Protein AF-A0A967GDP8-F1 (afdb_monomer)

Nearest PDB structures (foldseek):
  6wjo-assembly1_B  TM=6.472E-01  e=2.178E-01  Corynebacterium pseudotuberculosis C231
  5jvo-assembly1_A  TM=6.190E-01  e=2.609E-01  Corynebacterium pseudotuberculosis
  7xhz-assembly1_A  TM=5.195E-01  e=1.045E+00  Staphylococcus aureus subsp. aureus Mu50
  8hvq-assembly1_B-2  TM=3.844E-01  e=1.693E+00  Staphylococcus lugdunensis
  3rch-assembly1_B  TM=3.738E-01  e=2.583E+00  Homo sapiens

Structure (mmCIF, N/CA/C/O backbone):
data_AF-A0A967GDP8-F1
#
_entry.id   AF-A0A967GDP8-F1
#
loop_
_atom_site.group_PDB
_atom_site.id
_atom_site.type_symbol
_atom_site.label_atom_id
_atom_site.label_alt_id
_atom_site.label_comp_id
_atom_site.label_asym_id
_atom_site.label_entity_id
_atom_site.label_seq_id
_atom_site.pdbx_PDB_ins_code
_atom_site.Cartn_x
_atom_site.Cartn_y
_atom_site.Cartn_z
_atom_site.occupancy
_atom_site.B_iso_or_equiv
_atom_site.auth_seq_id
_atom_site.auth_comp_id
_atom_site.auth_asym_id
_atom_site.auth_atom_id
_atom_site.pdbx_PDB_model_num
ATOM 1 N N . ARG A 1 1 ? -23.025 5.880 -5.821 1.00 40.22 1 ARG A N 1
ATOM 2 C CA . ARG A 1 1 ? -23.142 6.914 -4.767 1.00 40.22 1 ARG A CA 1
ATOM 3 C C . ARG A 1 1 ? -22.645 6.276 -3.481 1.00 40.22 1 ARG A C 1
ATOM 5 O O . ARG A 1 1 ? -23.280 5.331 -3.041 1.00 40.22 1 ARG A O 1
ATOM 12 N N . GLY A 1 2 ? -21.482 6.677 -2.968 1.00 56.03 2 GLY A N 1
ATOM 13 C CA . GLY A 1 2 ? -21.005 6.181 -1.676 1.00 56.03 2 GLY A CA 1
ATOM 14 C C . GLY A 1 2 ? -21.779 6.877 -0.564 1.00 56.03 2 GLY A C 1
ATOM 15 O O . GLY A 1 2 ? -21.884 8.101 -0.576 1.00 56.03 2 GLY A O 1
ATOM 16 N N . THR A 1 3 ? -22.375 6.121 0.348 1.00 72.88 3 THR A N 1
ATOM 17 C CA . THR A 1 3 ? -22.944 6.671 1.578 1.00 72.88 3 THR A CA 1
ATOM 18 C C . THR A 1 3 ? -21.799 6.878 2.561 1.00 72.88 3 THR A C 1
ATOM 20 O O . THR A 1 3 ? -21.221 5.907 3.039 1.00 72.88 3 THR A O 1
ATOM 23 N N . CYS A 1 4 ? -21.441 8.132 2.832 1.00 71.94 4 CYS A N 1
ATOM 24 C CA . CYS A 1 4 ? -20.567 8.457 3.953 1.00 71.94 4 CYS A CA 1
ATOM 25 C C . CYS A 1 4 ? -21.420 8.452 5.226 1.00 71.94 4 CYS A C 1
ATOM 27 O O . CYS A 1 4 ? -22.437 9.146 5.275 1.00 71.94 4 CYS A O 1
ATOM 29 N N . ARG A 1 5 ? -21.044 7.645 6.223 1.00 82.12 5 ARG A N 1
ATOM 30 C CA . ARG A 1 5 ? -21.700 7.615 7.533 1.00 82.12 5 ARG A CA 1
ATOM 31 C C . ARG A 1 5 ? -20.731 8.159 8.570 1.00 82.12 5 ARG A C 1
ATOM 33 O O . ARG A 1 5 ? -19.639 7.625 8.718 1.00 82.12 5 ARG A O 1
ATOM 40 N N . SER A 1 6 ? -21.154 9.192 9.284 1.00 86.38 6 SER A N 1
ATOM 41 C CA . SER A 1 6 ? -20.474 9.700 10.472 1.00 86.38 6 SER A CA 1
ATOM 42 C C . SER A 1 6 ? -21.253 9.272 11.709 1.00 86.38 6 SER A C 1
ATOM 44 O O . SER A 1 6 ? -22.472 9.445 11.753 1.00 86.38 6 SER A O 1
ATOM 46 N N . GLU A 1 7 ? -20.562 8.749 12.712 1.00 86.12 7 GLU A N 1
ATOM 47 C CA . GLU A 1 7 ? -21.144 8.415 14.009 1.00 86.12 7 GLU A CA 1
ATOM 48 C C . GLU A 1 7 ? -20.196 8.840 15.131 1.00 86.12 7 GLU A C 1
ATOM 50 O O . GLU A 1 7 ? -18.983 8.913 14.930 1.00 86.12 7 GLU A O 1
ATOM 55 N N . VAL A 1 8 ? -20.758 9.159 16.296 1.00 87.06 8 VAL A N 1
ATOM 56 C CA . VAL A 1 8 ? -19.971 9.421 17.504 1.00 87.06 8 VAL A CA 1
ATOM 57 C C . VAL A 1 8 ? -19.610 8.071 18.112 1.00 87.06 8 VAL A C 1
ATOM 59 O O . VAL A 1 8 ? -20.492 7.245 18.343 1.00 87.06 8 VAL A O 1
ATOM 62 N N . ILE A 1 9 ? -18.322 7.852 18.351 1.00 85.00 9 ILE A N 1
ATOM 63 C CA . ILE A 1 9 ? -17.776 6.629 18.940 1.00 85.00 9 ILE A CA 1
ATOM 64 C C . ILE A 1 9 ? -17.116 6.955 20.274 1.00 85.00 9 ILE A C 1
ATOM 66 O O . ILE A 1 9 ? -16.578 8.048 20.451 1.00 85.00 9 ILE A O 1
ATOM 70 N N . ASP A 1 10 ? -17.169 6.006 21.203 1.00 87.12 10 ASP A N 1
ATOM 71 C CA . ASP A 1 10 ? -16.424 6.082 22.453 1.00 87.12 10 ASP A CA 1
ATOM 72 C C . ASP A 1 10 ? -14.916 5.944 22.160 1.00 87.12 10 ASP A C 1
ATOM 74 O O . ASP A 1 10 ? -14.509 4.921 21.600 1.00 87.12 10 ASP A O 1
ATOM 78 N N . PRO A 1 11 ? -14.080 6.944 22.500 1.00 80.50 11 PRO A N 1
ATOM 79 C CA . PRO A 1 11 ? -12.648 6.907 22.224 1.00 80.50 11 PRO A CA 1
ATOM 80 C C . PRO A 1 11 ? -11.913 5.721 22.858 1.00 80.50 11 PRO A C 1
ATOM 82 O O . PRO A 1 11 ? -10.911 5.281 22.298 1.00 80.50 11 PRO A O 1
ATOM 85 N N . GLU A 1 12 ? -12.383 5.195 23.996 1.00 83.06 12 GLU A N 1
ATOM 86 C CA . GLU A 1 12 ? -11.714 4.079 24.682 1.00 83.06 12 GLU A CA 1
ATOM 87 C C . GLU A 1 12 ? -11.874 2.754 23.924 1.00 83.06 12 GLU A C 1
ATOM 89 O O . GLU A 1 12 ? -10.947 1.947 23.873 1.00 83.06 12 GLU A O 1
ATOM 94 N N . THR A 1 13 ? -13.023 2.555 23.275 1.00 86.81 13 THR A N 1
ATOM 95 C CA . THR A 1 13 ? -13.386 1.301 22.590 1.00 86.81 13 THR A CA 1
ATOM 96 C C . THR A 1 13 ? -13.370 1.412 21.061 1.00 86.81 13 THR A C 1
ATOM 98 O O . THR A 1 13 ? -13.462 0.403 20.356 1.00 86.81 13 THR A O 1
ATOM 101 N N . ALA A 1 14 ? -13.197 2.622 20.517 1.00 85.00 14 ALA A N 1
ATOM 102 C CA . ALA A 1 14 ? -13.236 2.934 19.084 1.00 85.00 14 ALA A CA 1
ATOM 103 C C . ALA A 1 14 ? -12.367 2.008 18.215 1.00 85.00 14 ALA A C 1
ATOM 105 O O . ALA A 1 14 ? -12.734 1.681 17.082 1.00 85.00 14 ALA A O 1
ATOM 106 N N . LEU A 1 15 ? -11.220 1.573 18.740 1.00 87.00 15 LEU A N 1
ATOM 107 C CA . LEU A 1 15 ? -10.239 0.783 17.999 1.00 87.00 15 LEU A CA 1
ATOM 108 C C . LEU A 1 15 ? -10.399 -0.729 18.174 1.00 87.00 15 LEU A C 1
ATOM 110 O O . LEU A 1 15 ? -9.823 -1.473 17.380 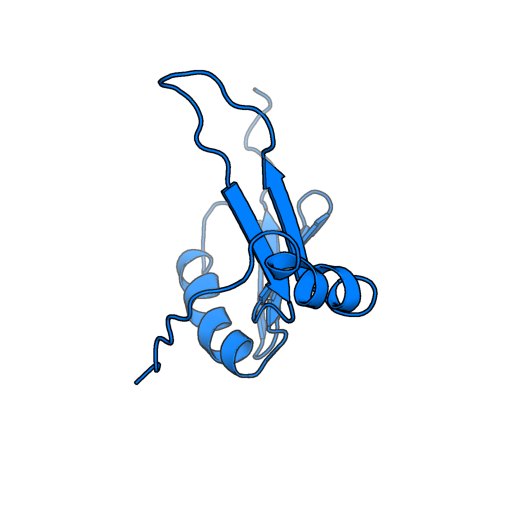1.00 87.00 15 LEU A O 1
ATOM 114 N N . GLU A 1 16 ? -11.195 -1.207 19.136 1.00 89.56 16 GLU A N 1
ATOM 115 C CA . GLU A 1 16 ? -11.299 -2.640 19.461 1.00 89.56 16 GLU A CA 1
ATOM 116 C C . GLU A 1 16 ? -11.694 -3.485 18.249 1.00 89.56 16 GLU A C 1
ATOM 118 O O . GLU A 1 16 ? -11.123 -4.548 18.005 1.00 89.56 16 GLU A O 1
ATOM 123 N N . ARG A 1 17 ? -12.637 -2.986 17.439 1.00 88.69 17 ARG A N 1
ATOM 124 C CA . ARG A 1 17 ? -13.093 -3.683 16.228 1.00 88.69 17 ARG A CA 1
ATOM 125 C C . ARG A 1 17 ? -11.974 -3.878 15.214 1.00 88.69 17 ARG A C 1
ATOM 127 O O . ARG A 1 17 ? -11.904 -4.932 14.586 1.00 88.69 17 ARG A O 1
ATOM 134 N N . VAL A 1 18 ? -11.135 -2.860 15.025 1.00 91.88 18 VAL A N 1
ATOM 135 C CA . VAL A 1 18 ? -9.994 -2.940 14.107 1.00 91.88 18 VAL A CA 1
ATOM 136 C C . VAL A 1 18 ? -8.924 -3.835 14.722 1.00 91.88 18 VAL A C 1
ATOM 138 O O . VAL A 1 18 ? -8.482 -4.764 14.054 1.00 91.88 18 VAL A O 1
ATOM 141 N N . TRP A 1 19 ? -8.586 -3.620 15.997 1.00 92.50 19 TRP A N 1
ATOM 142 C CA . TRP A 1 19 ? -7.593 -4.390 16.750 1.00 92.50 19 TRP A CA 1
ATOM 143 C C . TRP A 1 19 ? -7.850 -5.900 16.680 1.00 92.50 19 TRP A C 1
ATOM 145 O O . TRP A 1 19 ? -6.981 -6.660 16.273 1.00 92.50 19 TRP A O 1
ATOM 155 N N . GLN A 1 20 ? -9.074 -6.342 16.977 1.00 93.94 20 GLN A N 1
ATOM 156 C CA . GLN A 1 20 ? -9.436 -7.763 16.921 1.00 93.94 20 GLN A CA 1
ATOM 157 C C . GLN A 1 20 ? -9.421 -8.337 15.497 1.00 93.94 20 GLN A C 1
ATOM 159 O O . GLN A 1 20 ? -9.242 -9.539 15.299 1.00 93.94 20 GLN A O 1
ATOM 164 N N . ALA A 1 21 ? -9.674 -7.507 14.486 1.00 95.38 21 ALA A N 1
ATOM 165 C CA . ALA A 1 21 ? -9.797 -7.9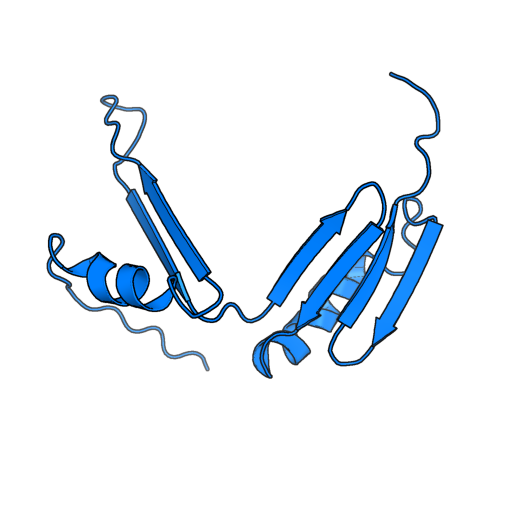72 13.115 1.00 95.38 21 ALA A CA 1
ATOM 166 C C . ALA A 1 21 ? -8.442 -8.116 12.409 1.00 95.38 21 ALA A C 1
ATOM 168 O O . ALA A 1 21 ? -8.273 -9.059 11.630 1.00 95.38 21 ALA A O 1
ATOM 169 N N . ILE A 1 22 ? -7.482 -7.227 12.689 1.00 95.62 22 ILE A N 1
ATOM 170 C CA . ILE A 1 22 ? -6.151 -7.249 12.058 1.00 95.62 22 ILE A CA 1
ATOM 171 C C . ILE A 1 22 ? -5.309 -8.471 12.454 1.00 95.62 22 ILE A C 1
ATOM 173 O O . ILE A 1 22 ? -4.407 -8.844 11.710 1.00 95.62 22 ILE A O 1
ATOM 177 N N . ASP A 1 23 ? -5.662 -9.166 13.542 1.00 93.81 23 ASP A N 1
ATOM 178 C CA . ASP A 1 23 ? -5.060 -10.456 13.914 1.00 93.81 23 ASP A CA 1
ATOM 179 C C . ASP A 1 23 ? -5.277 -11.551 12.854 1.00 93.81 23 ASP A C 1
ATOM 181 O O . ASP A 1 23 ? -4.528 -12.527 12.786 1.00 93.81 23 ASP A O 1
ATOM 185 N N . ARG A 1 24 ? -6.341 -11.440 12.044 1.00 95.94 24 ARG A N 1
ATOM 186 C CA . ARG A 1 24 ? -6.759 -12.494 11.096 1.00 95.94 24 ARG A CA 1
ATOM 187 C C . ARG A 1 24 ? -7.035 -11.995 9.685 1.00 95.94 24 ARG A C 1
ATOM 189 O O . ARG A 1 24 ? -7.118 -12.809 8.765 1.00 95.94 24 ARG A O 1
ATOM 196 N N . ARG A 1 25 ? -7.227 -10.691 9.501 1.00 96.06 25 ARG A N 1
ATOM 197 C CA . ARG A 1 25 ? -7.553 -10.071 8.213 1.00 96.06 25 ARG A CA 1
ATOM 198 C C . ARG A 1 25 ? -6.515 -9.019 7.862 1.00 96.06 25 ARG A C 1
ATOM 200 O O . ARG A 1 25 ? -5.914 -8.407 8.738 1.00 96.06 25 ARG A O 1
ATOM 207 N N . LYS A 1 26 ? -6.307 -8.797 6.562 1.00 95.44 26 LYS A N 1
ATOM 208 C CA . LYS A 1 26 ? -5.406 -7.735 6.104 1.00 95.44 26 LYS A CA 1
ATOM 209 C C . LYS A 1 26 ? -5.947 -6.389 6.573 1.00 95.44 26 LYS A C 1
ATOM 211 O O . LYS A 1 26 ? -7.142 -6.129 6.466 1.00 95.44 26 LYS A O 1
ATOM 216 N N . GLY A 1 27 ? -5.066 -5.537 7.068 1.00 95.19 27 GLY A N 1
ATOM 217 C CA . GLY A 1 27 ? -5.432 -4.248 7.627 1.00 95.19 27 GLY A CA 1
ATOM 218 C C . GLY A 1 27 ? -4.245 -3.606 8.321 1.00 95.19 27 GLY A C 1
ATOM 219 O O . GLY A 1 27 ? -3.123 -4.108 8.248 1.00 95.19 27 GLY A O 1
ATOM 220 N N . GLY A 1 28 ? -4.504 -2.493 8.986 1.00 94.25 28 GLY A N 1
ATOM 221 C CA . GLY A 1 28 ? -3.498 -1.787 9.756 1.00 94.25 28 GLY A CA 1
ATOM 222 C C . GLY A 1 28 ? -4.146 -0.911 10.808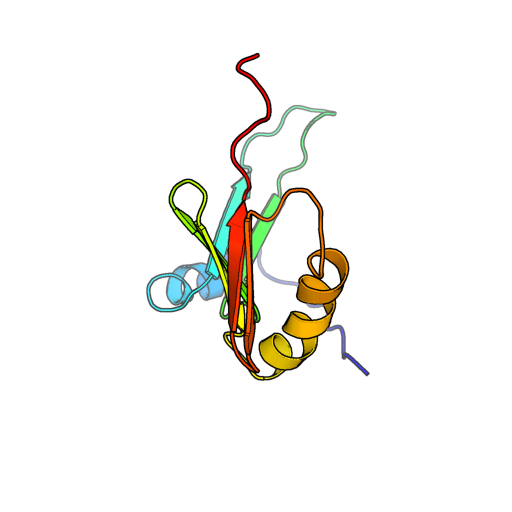 1.00 94.25 28 GLY A C 1
ATOM 223 O O . GLY A 1 28 ? -5.251 -0.401 10.610 1.00 94.25 28 GLY A O 1
ATOM 224 N N . LEU A 1 29 ? -3.434 -0.743 11.915 1.00 92.88 29 LEU A N 1
ATOM 225 C CA . LEU A 1 29 ? -3.753 0.217 12.953 1.00 92.88 29 LEU A CA 1
ATOM 226 C C . LEU A 1 29 ? -2.517 1.080 13.206 1.00 92.88 29 LEU A C 1
ATOM 228 O O . LEU A 1 29 ? -1.425 0.563 13.433 1.00 92.88 29 LEU A O 1
ATOM 232 N N . PHE A 1 30 ? -2.707 2.390 13.153 1.00 88.88 30 PHE A N 1
ATOM 233 C CA . PHE A 1 30 ? -1.673 3.401 13.303 1.00 88.88 30 PHE A CA 1
ATOM 234 C C . PHE A 1 30 ? -2.102 4.351 14.415 1.00 88.88 30 PHE A C 1
ATOM 236 O O . PHE A 1 30 ? -3.185 4.928 14.350 1.00 88.88 30 PHE A O 1
ATOM 243 N N . VAL A 1 31 ? -1.252 4.487 15.427 1.00 85.19 31 VAL A N 1
ATOM 244 C CA . VAL A 1 31 ? -1.523 5.259 16.642 1.00 85.19 31 VAL A CA 1
ATOM 245 C C . VAL A 1 31 ? -0.372 6.231 16.846 1.00 85.19 31 VAL A C 1
ATOM 247 O O . VAL A 1 31 ? 0.789 5.817 16.868 1.00 85.19 31 VAL A O 1
ATOM 250 N N . SER A 1 32 ? -0.687 7.514 17.009 1.00 83.31 32 SER A N 1
ATOM 251 C CA . SER A 1 32 ? 0.279 8.548 17.385 1.00 83.31 32 SER A CA 1
ATOM 252 C C . SER A 1 32 ? -0.116 9.140 18.733 1.00 83.31 32 SER A C 1
ATOM 254 O O . SER A 1 32 ? -1.038 9.950 18.822 1.00 83.31 32 SER A O 1
ATOM 256 N N . ASN A 1 33 ? 0.594 8.738 19.788 1.00 70.25 33 ASN A N 1
ATOM 257 C CA . ASN A 1 33 ? 0.315 9.120 21.176 1.00 70.25 33 ASN A CA 1
ATOM 258 C C . ASN A 1 33 ? 1.151 10.309 21.685 1.00 70.25 33 ASN A C 1
ATOM 260 O O . ASN A 1 33 ? 1.078 10.631 22.869 1.00 70.25 33 ASN A O 1
ATOM 264 N N . TYR A 1 34 ? 1.961 10.936 20.828 1.00 64.19 34 TYR A N 1
ATOM 265 C CA . TYR A 1 34 ? 2.845 12.027 21.227 1.00 64.19 34 TYR A CA 1
ATOM 266 C C . TYR A 1 34 ? 2.221 13.385 20.901 1.00 64.19 34 TYR A C 1
ATOM 268 O O . TYR A 1 34 ? 2.034 13.730 19.734 1.00 64.19 34 TYR A O 1
ATOM 276 N N . GLU A 1 35 ? 1.928 14.165 21.938 1.00 56.88 35 GLU A N 1
ATOM 277 C CA . GLU A 1 35 ? 1.512 15.559 21.806 1.00 56.88 35 GLU A CA 1
ATOM 278 C C . GLU A 1 35 ? 2.730 16.467 21.980 1.00 56.88 35 GLU A C 1
ATOM 280 O O . GLU A 1 35 ? 3.365 16.509 23.034 1.00 56.88 35 GLU A O 1
ATOM 285 N N . VAL A 1 36 ? 3.051 17.218 20.928 1.00 63.12 36 VAL A N 1
ATOM 286 C CA . VAL A 1 36 ? 3.865 18.429 21.056 1.00 63.12 36 VAL A CA 1
ATOM 287 C C . VAL A 1 36 ? 2.912 19.597 20.855 1.00 63.12 36 VAL A C 1
ATOM 289 O O . VAL A 1 36 ? 2.325 19.671 19.766 1.00 63.12 36 VAL A O 1
ATOM 292 N N . PRO A 1 37 ? 2.749 20.495 21.847 1.00 69.88 37 PRO A N 1
ATOM 293 C CA . PRO A 1 37 ? 1.890 21.661 21.688 1.00 69.88 37 PRO A CA 1
ATOM 294 C C . PRO A 1 37 ? 2.278 22.432 20.415 1.00 69.88 37 PRO A C 1
ATOM 296 O O . PRO A 1 37 ? 3.462 22.598 20.113 1.00 69.88 37 PRO A O 1
ATOM 299 N N . ASP A 1 38 ? 1.264 22.813 19.635 1.00 68.69 38 ASP A N 1
ATOM 300 C CA . ASP A 1 38 ? 1.350 23.475 18.322 1.00 68.69 38 ASP A CA 1
ATOM 301 C C . ASP A 1 38 ? 2.035 22.702 17.176 1.00 68.69 38 ASP A C 1
ATOM 303 O O . ASP A 1 38 ? 2.308 23.293 16.128 1.00 68.69 38 ASP A O 1
ATOM 307 N N . ARG A 1 39 ? 2.315 21.392 17.308 1.00 65.62 39 ARG A N 1
ATOM 308 C CA . ARG A 1 39 ? 3.027 20.654 16.240 1.00 65.62 39 ARG A CA 1
ATOM 309 C C . ARG A 1 39 ? 2.455 19.298 15.837 1.00 65.62 39 ARG A C 1
ATOM 311 O O . ARG A 1 39 ? 2.516 18.974 14.653 1.00 65.62 39 ARG A O 1
ATOM 318 N N . TYR A 1 40 ? 1.891 18.525 16.763 1.00 70.19 40 TYR A N 1
ATOM 319 C CA . TYR A 1 40 ? 1.294 17.224 16.442 1.00 70.19 40 TYR A CA 1
ATOM 320 C C . TYR A 1 40 ? -0.022 17.031 17.188 1.00 70.19 40 TYR A C 1
ATOM 322 O O . TYR A 1 40 ? -0.067 17.148 18.410 1.00 70.19 40 TYR A O 1
ATOM 330 N N . ALA A 1 41 ? -1.082 16.727 16.440 1.00 66.31 41 ALA A N 1
ATOM 331 C CA . ALA A 1 41 ? -2.347 16.282 17.004 1.00 66.31 41 ALA A CA 1
ATOM 332 C C . ALA A 1 41 ? -2.287 14.774 17.264 1.00 66.31 41 ALA A C 1
ATOM 334 O O . ALA A 1 41 ? -1.721 14.028 16.461 1.00 66.31 41 ALA A O 1
ATOM 335 N N . ARG A 1 42 ? -2.904 14.323 18.356 1.00 77.12 42 ARG A N 1
ATOM 336 C CA . ARG A 1 42 ? -3.179 12.904 18.577 1.00 77.12 42 ARG A CA 1
ATOM 337 C C . ARG A 1 42 ? -4.136 12.404 17.496 1.00 77.12 42 ARG A C 1
ATOM 339 O O . ARG A 1 42 ? -5.157 13.037 17.230 1.00 77.12 42 ARG A O 1
ATOM 346 N N . TRP A 1 43 ? -3.814 11.274 16.881 1.00 83.25 43 TRP A N 1
ATOM 347 C CA . TRP A 1 43 ? -4.696 10.626 15.918 1.00 83.25 43 TRP A CA 1
ATOM 348 C C . TRP A 1 43 ? -4.516 9.116 15.952 1.00 83.25 43 TRP A C 1
ATOM 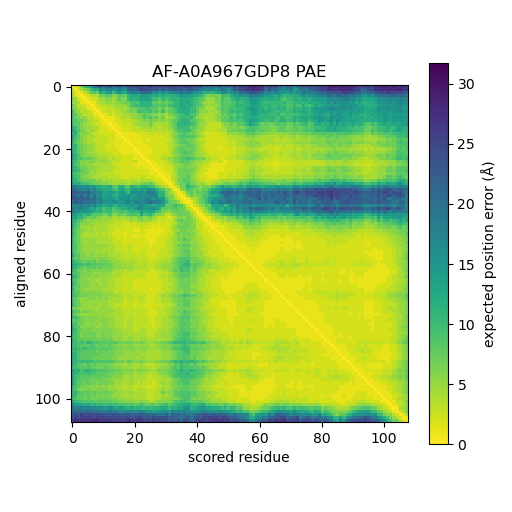350 O O . TRP A 1 43 ? -3.411 8.609 16.164 1.00 83.25 43 TRP A O 1
ATOM 360 N N . ASP A 1 44 ? -5.621 8.433 15.673 1.00 86.81 44 ASP A N 1
ATOM 361 C CA . ASP A 1 44 ? -5.699 6.989 15.537 1.00 86.81 44 ASP A CA 1
ATOM 362 C C . ASP A 1 44 ? -6.370 6.673 14.195 1.00 86.81 44 ASP A C 1
ATOM 364 O O . ASP A 1 44 ? -7.458 7.172 13.897 1.00 86.81 44 ASP A O 1
ATOM 368 N N . ILE A 1 45 ? -5.711 5.875 13.354 1.00 89.38 45 ILE A N 1
ATOM 369 C CA . ILE A 1 45 ? -6.226 5.465 12.042 1.00 89.38 45 ILE A CA 1
ATOM 370 C C . ILE A 1 45 ? -6.193 3.947 11.963 1.00 89.38 45 ILE A C 1
ATOM 372 O O . ILE A 1 45 ? -5.145 3.325 12.124 1.00 89.38 45 ILE A O 1
ATOM 376 N N . GLY A 1 46 ? -7.341 3.350 11.658 1.00 91.62 46 GLY A N 1
ATOM 377 C CA . GLY A 1 46 ? -7.486 1.911 11.510 1.00 91.62 46 GLY A CA 1
ATOM 378 C C . GLY A 1 46 ? -8.278 1.545 10.264 1.00 91.62 46 GLY A C 1
ATOM 379 O O . GLY A 1 46 ? -9.262 2.204 9.930 1.00 91.62 46 GLY A O 1
ATOM 380 N N . PHE A 1 47 ? -7.871 0.477 9.586 1.00 93.19 47 PHE A N 1
ATOM 381 C CA . PHE A 1 47 ? -8.651 -0.115 8.505 1.00 93.19 47 PHE A CA 1
ATOM 382 C C . PHE A 1 47 ? -8.477 -1.630 8.458 1.00 93.19 47 PHE A C 1
ATOM 384 O O . PHE A 1 47 ? -7.456 -2.180 8.871 1.00 93.19 47 PHE A O 1
ATOM 391 N N . VAL A 1 48 ? -9.488 -2.297 7.908 1.00 95.94 48 VAL A N 1
ATOM 392 C CA . VAL A 1 48 ? -9.527 -3.744 7.700 1.00 95.94 48 VAL A CA 1
ATOM 393 C C . VAL A 1 48 ? -10.069 -4.008 6.301 1.00 95.94 48 VAL A C 1
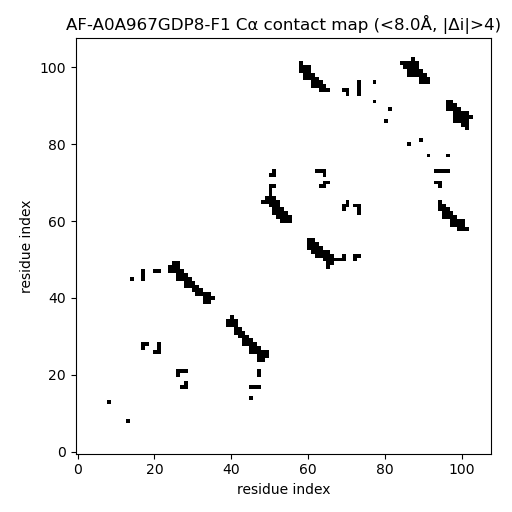ATOM 395 O O . VAL A 1 48 ? -10.844 -3.205 5.785 1.00 95.94 48 VAL A O 1
ATOM 398 N N . ASP A 1 49 ? -9.657 -5.122 5.704 1.00 95.94 49 ASP A N 1
ATOM 399 C CA . ASP A 1 49 ? -10.089 -5.579 4.384 1.00 95.94 49 ASP A CA 1
ATOM 400 C C . ASP A 1 49 ? -9.819 -4.522 3.290 1.00 95.94 49 ASP A C 1
ATOM 402 O O . ASP A 1 49 ? -10.738 -4.098 2.585 1.00 95.94 49 ASP A O 1
ATOM 406 N N . PRO A 1 50 ? -8.558 -4.050 3.142 1.00 96.38 50 PRO A N 1
ATOM 407 C CA . PRO A 1 50 ? -8.225 -3.058 2.130 1.00 96.38 50 PRO A CA 1
ATOM 408 C C . PRO A 1 50 ? -8.523 -3.606 0.726 1.00 96.38 50 PRO A C 1
ATOM 410 O O . PRO A 1 50 ? -8.267 -4.782 0.462 1.00 96.38 50 PRO A O 1
ATOM 413 N N . PRO A 1 51 ? -8.996 -2.769 -0.214 1.00 97.00 51 PRO A N 1
ATOM 414 C CA . PRO A 1 51 ? -9.353 -3.231 -1.553 1.00 97.00 51 PRO A CA 1
ATOM 415 C C . PRO A 1 51 ? -8.125 -3.604 -2.395 1.00 97.00 51 PRO A C 1
ATOM 417 O O . PRO A 1 51 ? -8.233 -4.414 -3.313 1.00 97.00 51 PRO A O 1
ATOM 420 N N . VAL A 1 52 ? -6.953 -3.028 -2.104 1.00 97.62 52 VAL A N 1
ATOM 421 C CA . VAL A 1 52 ? -5.708 -3.238 -2.855 1.00 97.62 52 VAL A CA 1
ATOM 422 C C . VAL A 1 52 ? -4.532 -3.425 -1.897 1.00 97.62 52 VAL A C 1
ATOM 424 O O . VAL A 1 52 ? -4.497 -2.830 -0.823 1.00 97.62 52 VAL A O 1
ATOM 427 N N . GLU A 1 53 ? -3.548 -4.224 -2.303 1.00 97.81 53 GLU A N 1
ATOM 428 C CA . GLU A 1 53 ? -2.265 -4.392 -1.619 1.00 97.81 53 GLU A CA 1
ATOM 429 C C . GLU A 1 53 ? -1.098 -4.126 -2.575 1.00 97.81 53 GLU A C 1
ATOM 431 O O . GLU A 1 53 ? -1.117 -4.579 -3.719 1.00 97.81 53 GLU A O 1
ATOM 436 N N . LEU A 1 54 ? -0.059 -3.451 -2.076 1.00 97.25 54 LEU A N 1
ATOM 437 C CA . LEU A 1 54 ? 1.232 -3.300 -2.742 1.00 97.25 54 LEU A CA 1
ATOM 438 C C . LEU A 1 54 ? 2.284 -4.135 -2.001 1.00 97.25 54 LEU A C 1
ATOM 440 O O . LEU A 1 54 ? 2.586 -3.866 -0.841 1.00 97.25 54 LEU A O 1
ATOM 444 N N . LEU A 1 55 ? 2.862 -5.129 -2.676 1.00 97.81 55 LEU A N 1
ATOM 445 C CA . LEU A 1 55 ? 3.990 -5.914 -2.164 1.00 97.81 55 LEU A CA 1
ATOM 446 C C . LEU A 1 55 ? 5.251 -5.550 -2.931 1.00 97.81 55 LEU A C 1
ATOM 448 O O . LEU A 1 55 ? 5.223 -5.501 -4.157 1.00 97.81 55 LEU A O 1
ATOM 452 N N . VAL A 1 56 ? 6.366 -5.364 -2.227 1.00 97.50 56 VAL A N 1
ATOM 453 C CA . VAL A 1 56 ? 7.659 -5.042 -2.841 1.00 97.50 56 VAL A CA 1
ATOM 454 C C . VAL A 1 56 ? 8.739 -5.949 -2.264 1.00 97.50 56 VAL A C 1
ATOM 456 O O . VAL A 1 56 ? 8.843 -6.117 -1.051 1.00 97.50 56 VAL A O 1
ATOM 459 N N . LYS A 1 57 ? 9.557 -6.542 -3.136 1.00 97.00 57 LYS A N 1
ATOM 460 C CA . LYS A 1 57 ? 10.749 -7.308 -2.758 1.00 97.00 57 LYS A CA 1
ATOM 461 C C . LYS A 1 57 ? 11.883 -7.000 -3.728 1.00 97.00 57 LYS A C 1
ATOM 463 O O . LYS A 1 57 ? 11.862 -7.420 -4.889 1.00 97.00 57 LYS A O 1
ATOM 468 N N . GLY A 1 58 ? 12.891 -6.279 -3.241 1.00 95.81 58 GLY A N 1
ATOM 469 C CA . GLY A 1 58 ? 13.937 -5.724 -4.099 1.00 95.81 58 GLY A CA 1
ATOM 470 C C . GLY A 1 58 ? 13.313 -4.827 -5.169 1.00 95.81 58 GLY A C 1
ATOM 471 O O . GLY A 1 58 ? 12.500 -3.967 -4.855 1.00 95.81 58 GLY A O 1
ATOM 472 N N . ARG A 1 59 ? 13.637 -5.071 -6.443 1.00 96.06 59 ARG A N 1
ATOM 473 C CA . ARG A 1 59 ? 13.079 -4.315 -7.579 1.00 96.06 59 ARG A CA 1
ATOM 474 C C . ARG A 1 59 ? 11.741 -4.842 -8.102 1.00 96.06 59 ARG A C 1
ATOM 476 O O . ARG A 1 59 ? 11.213 -4.274 -9.051 1.00 96.06 59 ARG A O 1
ATOM 483 N N . ARG A 1 60 ? 11.217 -5.949 -7.565 1.00 97.62 60 ARG A N 1
ATOM 484 C CA . ARG A 1 60 ? 9.939 -6.529 -8.007 1.00 97.62 60 ARG A CA 1
ATOM 485 C C . ARG A 1 60 ? 8.817 -6.027 -7.116 1.00 97.62 60 ARG A C 1
ATOM 487 O O . ARG A 1 60 ? 8.959 -6.054 -5.894 1.00 97.62 60 ARG A O 1
ATOM 494 N N . PHE A 1 61 ? 7.705 -5.640 -7.721 1.00 98.06 61 PHE A N 1
ATOM 495 C CA . PHE A 1 61 ? 6.510 -5.244 -6.996 1.00 98.06 61 PHE A CA 1
ATOM 496 C C . PHE A 1 61 ? 5.245 -5.848 -7.608 1.00 98.06 61 PHE A C 1
ATOM 498 O O . PHE A 1 61 ? 5.202 -6.181 -8.793 1.00 98.06 61 PHE A O 1
ATOM 505 N N . LEU A 1 62 ? 4.225 -5.999 -6.768 1.00 98.12 62 LEU A N 1
ATOM 506 C CA . LEU A 1 62 ? 2.913 -6.535 -7.111 1.00 98.12 62 LEU A CA 1
ATOM 507 C C . LEU A 1 62 ? 1.842 -5.591 -6.577 1.00 98.12 62 LEU A C 1
ATOM 509 O O . LEU A 1 62 ? 1.903 -5.204 -5.413 1.00 98.12 62 LEU A O 1
ATOM 513 N N . ILE A 1 63 ? 0.843 -5.292 -7.397 1.00 98.25 63 ILE A N 1
ATOM 514 C CA . ILE A 1 63 ? -0.386 -4.614 -6.991 1.00 98.25 63 ILE A CA 1
ATOM 515 C C . ILE A 1 63 ? -1.507 -5.649 -7.071 1.00 98.25 63 ILE A C 1
ATOM 517 O O . ILE A 1 63 ? -1.890 -6.063 -8.164 1.00 98.25 63 ILE A O 1
ATOM 521 N N . ASN A 1 64 ? -2.005 -6.104 -5.923 1.00 98.31 64 ASN A N 1
ATOM 522 C CA . ASN A 1 64 ? -3.073 -7.097 -5.821 1.00 98.31 64 ASN A CA 1
ATOM 523 C C . ASN A 1 64 ? -4.416 -6.408 -5.594 1.00 98.31 64 ASN A C 1
ATOM 525 O O . ASN A 1 64 ? -4.548 -5.651 -4.638 1.00 98.31 64 ASN A O 1
ATOM 529 N N . ALA A 1 65 ? -5.429 -6.734 -6.392 1.00 98.25 65 ALA A N 1
ATOM 530 C CA . ALA A 1 65 ? -6.817 -6.476 -6.030 1.00 98.25 65 ALA A CA 1
ATOM 531 C C . ALA A 1 65 ? -7.284 -7.553 -5.039 1.00 98.25 65 ALA A C 1
ATOM 533 O O . ALA A 1 65 ? -7.257 -8.745 -5.349 1.00 98.25 65 ALA A O 1
ATOM 534 N N . LEU A 1 66 ? -7.693 -7.135 -3.844 1.00 97.56 66 LEU A N 1
ATOM 535 C CA . LEU A 1 66 ? -8.124 -8.024 -2.760 1.00 97.56 66 LEU A CA 1
ATOM 536 C C . LEU A 1 66 ? -9.651 -8.164 -2.675 1.00 97.56 66 LEU A C 1
ATOM 538 O O . LEU A 1 66 ? -10.148 -9.089 -2.037 1.00 97.56 66 LEU A O 1
ATOM 542 N N . SER A 1 67 ? -10.392 -7.274 -3.337 1.00 96.44 67 SER A N 1
ATOM 543 C CA . SER A 1 67 ? -11.854 -7.284 -3.413 1.00 96.44 67 SER A CA 1
ATOM 544 C C . SER A 1 67 ? -12.342 -6.889 -4.813 1.00 96.44 67 SER A C 1
ATOM 546 O O . SER A 1 67 ? -11.551 -6.483 -5.669 1.00 96.44 67 SER A O 1
ATOM 548 N N . GLY A 1 68 ? -13.657 -6.962 -5.051 1.00 96.81 68 GLY A N 1
ATOM 549 C CA . GLY A 1 68 ? -14.256 -6.494 -6.306 1.00 96.81 68 GLY A CA 1
ATOM 550 C C . GLY A 1 68 ? -14.102 -4.981 -6.516 1.00 96.81 68 GLY A C 1
ATOM 551 O O . GLY A 1 68 ? -13.988 -4.516 -7.647 1.00 96.81 68 GLY A O 1
ATOM 552 N N . GLU A 1 69 ? -14.046 -4.198 -5.439 1.00 95.19 69 GLU A N 1
ATOM 553 C CA . GLU A 1 69 ? -13.674 -2.779 -5.465 1.00 95.19 69 GLU A CA 1
ATOM 554 C C . GLU A 1 69 ? -12.201 -2.612 -5.846 1.00 95.19 69 GLU A C 1
ATOM 556 O O . GLU A 1 69 ? -11.867 -1.739 -6.645 1.00 95.19 69 GLU A O 1
ATOM 561 N N . GLY A 1 70 ? -11.335 -3.491 -5.338 1.00 97.31 70 GLY A N 1
ATOM 562 C CA . GLY A 1 70 ? -9.933 -3.581 -5.735 1.00 97.31 70 GLY A CA 1
ATOM 563 C C . GLY A 1 70 ? -9.745 -3.775 -7.233 1.00 97.31 70 GLY A C 1
ATOM 564 O O . GLY A 1 70 ? -8.938 -3.081 -7.843 1.00 97.31 70 GLY A O 1
ATOM 565 N N . GLU A 1 71 ? -10.528 -4.666 -7.844 1.00 97.69 71 GLU A N 1
ATOM 566 C CA . GLU A 1 71 ? -10.494 -4.907 -9.295 1.00 97.69 71 GLU A CA 1
ATOM 567 C C . GLU A 1 71 ? -10.887 -3.655 -10.091 1.00 97.69 71 GLU A C 1
ATOM 569 O O . GLU A 1 71 ? -10.364 -3.420 -11.176 1.00 97.69 71 GLU A O 1
ATOM 574 N N . ARG A 1 72 ? -11.765 -2.804 -9.541 1.00 96.38 72 A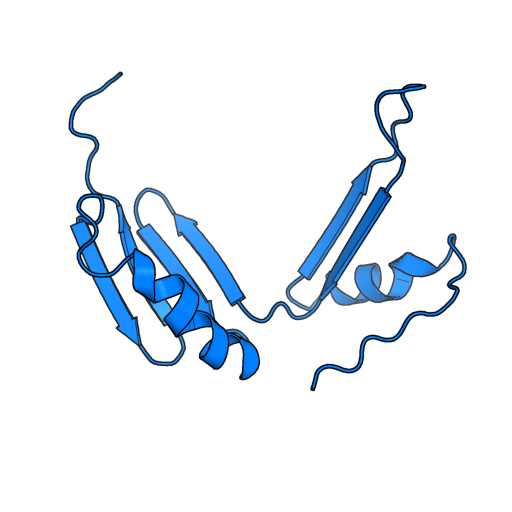RG A N 1
ATOM 575 C CA . ARG A 1 72 ? -12.137 -1.518 -10.159 1.00 96.38 72 ARG A CA 1
ATOM 576 C C . ARG A 1 72 ? -11.060 -0.449 -9.980 1.00 96.38 72 ARG A C 1
ATOM 578 O O . ARG A 1 72 ? -10.919 0.413 -10.843 1.00 96.38 72 ARG A O 1
ATOM 585 N N . LEU A 1 73 ? -10.316 -0.490 -8.875 1.00 96.38 73 LEU A N 1
ATOM 586 C CA . LEU A 1 73 ? -9.225 0.445 -8.584 1.00 96.38 73 LEU A CA 1
ATOM 587 C C . LEU A 1 73 ? -7.931 0.092 -9.324 1.00 96.38 73 LEU A C 1
ATOM 589 O O . LEU A 1 73 ? -7.189 0.991 -9.718 1.00 96.38 73 LEU A O 1
ATOM 593 N N . LEU A 1 74 ? -7.661 -1.196 -9.538 1.00 97.81 74 LEU A N 1
ATOM 594 C CA . LEU A 1 74 ? -6.414 -1.676 -10.130 1.00 97.81 74 LEU A CA 1
ATOM 595 C C . LEU A 1 74 ? -6.093 -1.023 -11.493 1.00 97.81 74 LEU A C 1
ATOM 597 O O . LEU A 1 74 ? -4.963 -0.561 -11.645 1.00 97.81 74 LEU A O 1
ATOM 601 N N . PRO A 1 75 ? -7.036 -0.872 -12.449 1.00 96.88 75 PRO A N 1
ATOM 602 C CA . PRO A 1 75 ? -6.768 -0.179 -13.710 1.00 96.88 75 PRO A CA 1
ATOM 603 C C . PRO A 1 75 ? -6.350 1.286 -13.543 1.00 96.88 75 PRO A C 1
ATOM 605 O O . PRO A 1 75 ? -5.561 1.780 -14.346 1.00 96.88 75 PRO A O 1
ATOM 608 N N . LEU A 1 76 ? -6.852 1.977 -12.512 1.00 96.44 76 LEU A N 1
ATOM 609 C CA . LEU A 1 76 ? -6.497 3.372 -12.227 1.00 96.44 76 LEU A CA 1
ATOM 610 C C . LEU A 1 76 ? -5.059 3.478 -11.709 1.00 96.44 76 LEU A C 1
ATOM 612 O O . LEU A 1 76 ? -4.326 4.377 -12.109 1.00 96.44 76 LEU A O 1
ATOM 616 N N . LEU A 1 77 ? -4.648 2.532 -10.861 1.00 96.06 77 LEU A N 1
ATOM 617 C CA . LEU A 1 77 ? -3.281 2.444 -10.339 1.00 96.06 77 LEU A CA 1
ATOM 618 C C . LEU A 1 77 ? -2.282 1.970 -11.406 1.00 96.06 77 LEU A C 1
ATOM 620 O O . LEU A 1 77 ? -1.137 2.412 -11.420 1.00 96.06 77 LEU A O 1
ATOM 624 N N . ALA A 1 78 ? -2.716 1.086 -12.306 1.00 96.25 78 ALA A N 1
ATOM 625 C CA . ALA A 1 78 ? -1.911 0.550 -13.401 1.00 96.25 78 ALA A CA 1
ATOM 626 C C . ALA A 1 78 ? -1.693 1.560 -14.540 1.00 96.25 78 ALA A C 1
ATOM 628 O O . ALA A 1 78 ? -0.639 1.555 -15.170 1.00 96.25 78 ALA A O 1
ATOM 629 N N . ALA A 1 79 ? -2.665 2.440 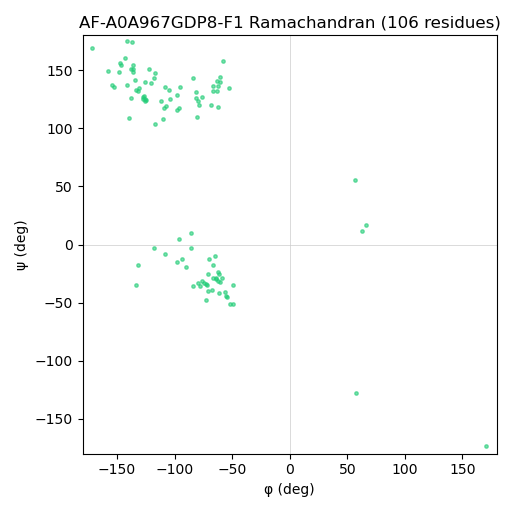-14.802 1.00 96.62 79 ALA A N 1
ATOM 630 C CA . ALA A 1 79 ? -2.611 3.409 -15.896 1.00 96.62 79 ALA A CA 1
ATOM 631 C C . ALA A 1 79 ? -1.298 4.224 -15.974 1.00 96.62 79 ALA A C 1
ATOM 633 O O . ALA A 1 79 ? -0.700 4.225 -17.050 1.00 96.62 79 ALA A O 1
ATOM 634 N N . PRO A 1 80 ? -0.798 4.865 -14.895 1.00 95.94 80 PRO A N 1
ATOM 635 C CA . PRO A 1 80 ? 0.456 5.628 -14.946 1.00 95.94 80 PRO A CA 1
ATOM 636 C C . PRO A 1 80 ? 1.721 4.766 -15.104 1.00 95.94 80 PRO A C 1
ATOM 638 O O . PRO A 1 80 ? 2.791 5.303 -15.377 1.00 95.94 80 PRO A O 1
ATOM 641 N N . LEU A 1 81 ? 1.628 3.444 -14.928 1.00 95.81 81 LEU A N 1
ATOM 642 C CA . LEU A 1 81 ? 2.766 2.524 -15.010 1.00 95.81 81 LEU A CA 1
ATOM 643 C C . LEU A 1 81 ? 2.991 1.992 -16.433 1.00 95.81 81 LEU A C 1
ATOM 645 O O . LEU A 1 81 ? 4.087 1.545 -16.766 1.00 95.81 81 LEU A O 1
ATOM 649 N N . ARG A 1 82 ? 1.987 2.066 -17.311 1.00 95.19 82 ARG A N 1
ATOM 650 C CA . ARG A 1 82 ? 2.082 1.558 -18.687 1.00 95.19 82 ARG A CA 1
ATOM 651 C C . ARG A 1 82 ? 3.163 2.285 -19.481 1.00 95.19 82 ARG A C 1
ATOM 653 O O . ARG A 1 82 ? 3.076 3.487 -19.701 1.00 95.19 82 ARG A O 1
ATOM 660 N N . GLY A 1 83 ? 4.169 1.537 -19.939 1.00 93.81 83 GLY A N 1
ATOM 661 C CA . GLY A 1 83 ? 5.276 2.087 -20.730 1.00 93.81 83 GLY A CA 1
ATOM 662 C C . GLY A 1 83 ? 6.174 3.058 -19.957 1.00 93.81 83 GLY A C 1
ATOM 663 O O . GLY A 1 83 ? 6.917 3.815 -20.575 1.00 93.81 83 GLY A O 1
ATOM 664 N N . HIS A 1 84 ? 6.103 3.064 -18.622 1.00 96.38 84 HIS A N 1
ATOM 665 C CA . HIS A 1 84 ? 6.876 3.991 -17.807 1.00 96.38 84 HIS A CA 1
ATOM 666 C C . HIS A 1 84 ? 8.386 3.686 -17.917 1.00 96.38 84 HIS A C 1
ATOM 668 O O . HIS A 1 84 ? 8.781 2.532 -17.735 1.00 96.38 84 HIS A O 1
ATOM 674 N N . PRO A 1 85 ? 9.260 4.688 -18.148 1.00 94.69 85 PRO A N 1
ATOM 675 C CA . PRO A 1 85 ? 10.685 4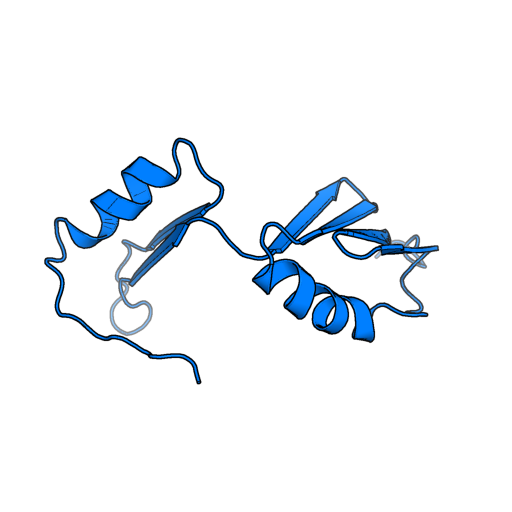.473 -18.446 1.00 94.69 85 PRO A CA 1
ATOM 676 C C . PRO A 1 85 ? 11.467 3.790 -17.316 1.00 94.69 85 PRO A C 1
ATOM 678 O O . PRO A 1 85 ? 12.491 3.159 -17.550 1.00 94.69 85 PRO A O 1
ATOM 681 N N . HIS A 1 86 ? 10.980 3.896 -16.080 1.00 94.88 86 HIS A N 1
ATOM 682 C CA . HIS A 1 86 ? 11.581 3.244 -14.913 1.00 94.88 86 HIS A CA 1
ATOM 683 C C . HIS A 1 86 ? 11.113 1.797 -14.690 1.00 94.88 86 HIS A C 1
ATOM 685 O O . HIS A 1 86 ? 11.413 1.232 -13.641 1.00 94.88 86 HIS A O 1
ATOM 691 N N . LEU A 1 87 ? 10.385 1.182 -15.626 1.00 96.56 87 LEU A N 1
ATOM 692 C CA . LEU A 1 87 ? 10.025 -0.235 -15.563 1.00 96.56 87 LEU A CA 1
ATOM 693 C C . LEU A 1 87 ? 10.879 -1.051 -16.535 1.00 96.56 87 LEU A C 1
ATOM 695 O O . LEU A 1 87 ? 10.909 -0.789 -17.731 1.00 96.56 87 LEU A O 1
ATOM 699 N N . ALA A 1 88 ? 11.544 -2.077 -16.010 1.00 96.50 88 ALA A N 1
ATOM 700 C CA . ALA A 1 88 ? 12.214 -3.100 -16.806 1.00 96.50 88 ALA A CA 1
ATOM 701 C C . ALA A 1 88 ? 11.228 -4.133 -17.368 1.00 96.50 88 ALA A C 1
ATOM 703 O O . ALA A 1 88 ? 11.434 -4.647 -18.463 1.00 96.50 88 ALA A O 1
ATOM 704 N N . ASP A 1 89 ? 10.185 -4.475 -16.608 1.00 96.06 89 ASP A N 1
ATOM 705 C CA . ASP A 1 89 ? 9.083 -5.310 -17.081 1.00 96.06 89 ASP A CA 1
ATOM 706 C C . ASP A 1 89 ? 7.761 -4.906 -16.419 1.00 96.06 89 ASP A C 1
ATOM 708 O O . ASP A 1 89 ? 7.743 -4.287 -15.349 1.00 96.06 89 ASP A O 1
ATOM 712 N N . TRP A 1 90 ? 6.660 -5.226 -17.100 1.00 97.62 90 TRP A N 1
ATOM 713 C CA . TRP A 1 90 ? 5.307 -4.899 -16.668 1.00 97.62 90 TRP A CA 1
ATOM 714 C C . TRP A 1 90 ? 4.296 -5.911 -17.210 1.00 97.62 90 TRP A C 1
ATOM 716 O O . TRP A 1 90 ? 4.360 -6.291 -18.382 1.00 97.62 90 TRP A O 1
ATOM 726 N N . ARG A 1 91 ? 3.368 -6.360 -16.360 1.00 96.94 91 ARG A N 1
ATOM 727 C CA . ARG A 1 91 ? 2.261 -7.261 -16.712 1.00 96.94 91 ARG A CA 1
ATOM 728 C C . ARG A 1 91 ? 1.006 -6.854 -15.960 1.00 96.94 91 ARG A C 1
ATOM 730 O O . ARG A 1 91 ? 1.050 -6.602 -14.761 1.00 96.94 91 ARG A O 1
ATOM 737 N N . GLU A 1 92 ? -0.122 -6.865 -16.653 1.00 95.25 92 GLU A N 1
ATOM 738 C CA . GLU A 1 92 ? -1.430 -6.576 -16.070 1.00 95.25 92 GLU A CA 1
ATOM 739 C C . GLU A 1 92 ? -2.362 -7.768 -16.256 1.00 95.25 92 GLU A C 1
ATOM 741 O O . GLU A 1 92 ? -2.412 -8.386 -17.319 1.00 95.25 92 GLU A O 1
ATOM 746 N N . GLY A 1 93 ? -3.126 -8.063 -15.215 1.00 95.12 93 GLY A N 1
ATOM 747 C CA . GLY A 1 93 ? -4.243 -8.989 -15.224 1.00 95.12 93 GLY A CA 1
ATOM 748 C C . GLY A 1 93 ? -5.425 -8.407 -14.445 1.00 95.12 93 GLY A C 1
ATOM 749 O O . GLY A 1 93 ? -5.300 -7.368 -13.797 1.00 95.12 93 GLY A O 1
ATOM 750 N N . PRO A 1 94 ? -6.582 -9.087 -14.457 1.00 92.56 94 PRO A N 1
ATOM 751 C CA . PRO A 1 94 ? -7.816 -8.560 -13.869 1.00 92.56 94 PRO A CA 1
ATOM 752 C C . PRO A 1 94 ? -7.735 -8.351 -12.348 1.00 92.56 94 PRO A C 1
ATOM 754 O O . PRO A 1 94 ? -8.387 -7.463 -11.813 1.00 92.56 94 PRO A O 1
ATOM 757 N N . ARG A 1 95 ? -6.917 -9.148 -11.646 1.00 97.31 95 ARG A N 1
ATOM 758 C CA . ARG A 1 95 ? -6.773 -9.104 -10.177 1.00 97.31 95 ARG A CA 1
ATOM 759 C C . ARG A 1 95 ? -5.375 -8.750 -9.685 1.00 97.31 95 ARG A C 1
ATOM 761 O O . ARG A 1 95 ? -5.143 -8.682 -8.479 1.00 97.31 95 ARG A O 1
ATOM 768 N N . ARG A 1 96 ? -4.423 -8.576 -10.595 1.00 97.81 96 ARG A N 1
ATOM 769 C CA . ARG A 1 96 ? -3.027 -8.333 -10.245 1.00 97.81 96 ARG A CA 1
ATOM 770 C C . ARG A 1 96 ? -2.321 -7.585 -11.359 1.00 97.81 96 ARG A C 1
ATOM 772 O O . ARG A 1 96 ? -2.462 -7.957 -12.518 1.00 97.81 96 ARG A O 1
ATOM 779 N N . ALA A 1 97 ? -1.512 -6.604 -10.990 1.00 98.06 97 ALA A N 1
ATOM 780 C CA . ALA A 1 97 ? -0.486 -6.050 -11.857 1.00 98.06 97 ALA A CA 1
ATOM 781 C C . ALA A 1 97 ? 0.898 -6.287 -11.241 1.00 98.06 97 ALA A C 1
ATOM 783 O O . ALA A 1 97 ? 1.058 -6.268 -10.020 1.00 98.06 97 ALA A O 1
ATOM 784 N N . GLU A 1 98 ? 1.888 -6.561 -12.077 1.00 98.19 98 GLU A N 1
ATOM 785 C CA . GLU A 1 98 ? 3.224 -6.988 -11.673 1.00 98.19 98 GLU A CA 1
ATOM 786 C C . GLU A 1 98 ? 4.253 -6.179 -12.443 1.00 98.19 98 GLU A C 1
ATOM 788 O O . GLU A 1 98 ? 4.163 -6.061 -13.665 1.00 98.19 98 GLU A O 1
ATOM 793 N N . GLY A 1 99 ? 5.253 -5.654 -11.743 1.00 97.75 99 GLY A N 1
ATOM 794 C CA . GLY A 1 99 ? 6.308 -4.888 -12.381 1.00 97.75 99 GLY A CA 1
ATOM 795 C C . GLY A 1 99 ? 7.670 -5.121 -11.766 1.00 97.75 99 GLY A C 1
ATOM 796 O O . GLY A 1 99 ? 7.820 -5.554 -10.616 1.00 97.75 99 GLY A O 1
ATOM 797 N N . ARG A 1 100 ? 8.688 -4.783 -12.548 1.00 97.81 100 ARG A N 1
ATOM 798 C CA . ARG A 1 100 ? 10.066 -4.704 -12.089 1.00 97.81 100 ARG A CA 1
ATOM 799 C C . ARG A 1 100 ? 10.623 -3.330 -12.399 1.00 97.81 100 ARG A C 1
ATOM 801 O O . ARG A 1 100 ? 10.646 -2.924 -13.553 1.00 97.81 100 ARG A O 1
ATOM 808 N N . ILE A 1 101 ? 11.116 -2.644 -11.377 1.00 96.81 101 ILE A N 1
ATOM 809 C CA . ILE A 1 101 ? 11.769 -1.335 -11.497 1.00 96.81 101 ILE A CA 1
ATOM 810 C C . ILE A 1 101 ? 13.079 -1.515 -12.264 1.00 96.81 101 ILE A C 1
ATOM 812 O O . ILE A 1 101 ? 13.783 -2.477 -11.989 1.00 96.81 101 ILE A O 1
ATOM 816 N N . ALA A 1 102 ? 13.416 -0.648 -13.214 1.00 95.62 102 ALA A N 1
ATOM 817 C CA . ALA A 1 102 ? 14.690 -0.677 -13.934 1.00 95.62 102 ALA A CA 1
ATOM 818 C C . ALA A 1 102 ? 15.897 -0.560 -12.984 1.00 95.62 102 ALA A C 1
ATOM 820 O O . ALA A 1 102 ? 15.766 -0.101 -11.850 1.00 95.62 102 ALA A O 1
ATOM 821 N N . GLU A 1 103 ? 17.073 -1.018 -13.426 1.00 91.88 103 GLU A N 1
ATOM 822 C CA . GLU A 1 103 ? 18.302 -0.708 -12.687 1.00 91.88 103 GLU A CA 1
ATOM 823 C C . GL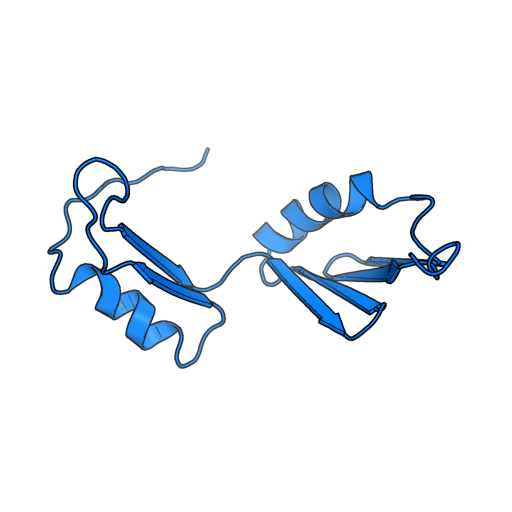U A 1 103 ? 18.519 0.813 -12.700 1.00 91.88 103 GLU A C 1
ATOM 825 O O . GLU A 1 103 ? 18.248 1.455 -13.722 1.00 91.88 103 GLU A O 1
ATOM 830 N N . PRO A 1 104 ? 18.978 1.409 -11.590 1.00 86.50 104 PRO A N 1
ATOM 831 C CA . PRO A 1 104 ? 19.331 2.817 -11.584 1.00 86.50 104 PRO A CA 1
ATOM 832 C C . PRO A 1 104 ? 20.457 3.065 -12.595 1.00 86.50 104 PRO A C 1
ATOM 834 O O . PRO A 1 104 ? 21.391 2.274 -12.714 1.00 86.50 104 PRO A O 1
ATOM 837 N N . ALA A 1 105 ? 20.371 4.178 -13.327 1.00 81.38 105 ALA A N 1
ATOM 838 C CA . ALA A 1 105 ? 21.340 4.531 -14.369 1.00 81.38 105 ALA A CA 1
ATOM 839 C C . ALA A 1 105 ? 22.763 4.800 -13.827 1.00 81.38 105 ALA A C 1
ATOM 841 O O . ALA A 1 105 ? 23.709 4.905 -14.604 1.00 81.38 105 ALA A O 1
ATOM 842 N N . GLY A 1 106 ? 22.922 4.892 -12.504 1.00 78.94 106 GLY A N 1
ATOM 843 C CA . GLY A 1 106 ? 24.193 5.024 -11.806 1.00 78.94 106 GLY A CA 1
ATOM 844 C C . GLY A 1 106 ? 24.011 4.896 -10.292 1.00 78.94 106 GLY A C 1
ATOM 845 O O . GLY A 1 106 ? 22.886 4.895 -9.790 1.00 78.94 106 GLY A O 1
ATOM 846 N N . PHE A 1 107 ? 25.124 4.781 -9.572 1.00 75.44 107 PHE A N 1
ATOM 847 C CA . PHE A 1 107 ? 25.157 4.961 -8.121 1.00 75.44 107 PHE A CA 1
ATOM 848 C C . PHE A 1 107 ? 25.218 6.463 -7.818 1.00 75.44 107 PHE A C 1
ATOM 850 O O . PHE A 1 107 ? 26.031 7.165 -8.421 1.00 75.44 107 PHE A O 1
ATOM 857 N N . PHE A 1 108 ? 24.355 6.936 -6.920 1.00 56.22 108 PHE A N 1
ATOM 858 C CA . PHE A 1 108 ? 24.529 8.232 -6.260 1.00 56.22 108 PHE A CA 1
ATOM 859 C C . PHE A 1 108 ? 25.499 8.078 -5.089 1.00 56.22 108 PHE A C 1
ATOM 861 O O . PHE A 1 108 ? 25.438 7.010 -4.432 1.00 56.22 108 PHE A O 1
#

Radius of gyration: 18.73 Å; Cα contacts (8 Å, |Δi|>4): 149; chains: 1; bounding box: 48×36×45 Å

Solvent-accessible surface area (backbone atoms only — not comparable to full-atom values): 6754 Å² total; per-residue (Å²): 133,86,84,85,82,87,80,94,67,58,81,90,58,62,54,53,69,44,60,68,41,49,80,80,40,59,53,52,76,48,77,44,88,62,75,43,91,98,76,40,77,71,50,77,51,68,46,65,71,55,36,59,48,80,49,76,60,89,56,36,36,38,42,36,34,68,40,78,66,8,39,66,46,46,60,66,69,46,56,79,56,64,88,35,89,61,46,69,45,76,50,80,55,81,50,38,35,41,38,26,52,40,81,73,96,62,88,132

Sequence (108 aa):
RGTCRSEVIDPETALERVWQAIDRRKGGLFVSNYEVPDRYARWDIGFVDPPVELLVKGRRFLINALSGEGERLLPLLAAPLRGHPHLADWREGPRRAEGRIAEPAGFF

Mean predicted aligned error: 6.72 Å

Secondary structure (DSSP, 8-state):
----------TTTTTHHHHHHHTTSSEEEEEE---BTTTB--EEEEEES-SEEEEEETTEEEEEE-SHHHHHHHHHHHGGGTT-TTEEEEEE-SSEEEEEEPPPSS--

Foldseek 3Di:
DDDDDDDDDDPVCVCVVQVVQVVPFDWDKDWDPDDDVPPDDTDIDIDTQDQWDWDDDPQKIKIFGRDPVVLVCVCVVCVVVVVDPQWPDWDDDSGMIITGGHDPPDDD

pLDDT: mean 89.35, std 11.57, range [40.22, 98.31]